Protein AF-A0A8T5U6V3-F1 (afdb_monomer_lite)

pLDDT: mean 92.37, std 10.07, range [37.41, 98.56]

Secondary structure (DSSP, 8-state):
-------TT--GGGGSPPPP-S-TT--EEEEEEEEETTTTEEEEEEEEEEGGGTEEEEEEEEE-SS-EEEEEE--B--S--S-HHHHTEETTEEEEEEETTTEEEEEEE-SS-EEEEEEEE-S--EEEEEEEETTEEEEEE--EE-

Structure (mmCIF, N/CA/C/O backbone):
data_AF-A0A8T5U6V3-F1
#
_entry.id   AF-A0A8T5U6V3-F1
#
loop_
_atom_site.group_PDB
_atom_site.id
_atom_site.type_symbol
_atom_site.label_atom_id
_atom_site.label_alt_id
_atom_site.label_comp_id
_atom_site.label_asym_id
_atom_site.label_entity_id
_atom_site.label_seq_id
_atom_site.pdbx_PDB_ins_code
_atom_site.Cartn_x
_atom_site.Cartn_y
_atom_site.Cartn_z
_atom_site.occupancy
_atom_site.B_iso_or_equiv
_atom_site.auth_seq_id
_atom_site.auth_comp_id
_atom_site.auth_asym_id
_atom_site.auth_atom_id
_atom_site.pdbx_PDB_model_num
ATOM 1 N N . MET A 1 1 ? 6.160 -27.492 10.915 1.00 37.41 1 MET A N 1
ATOM 2 C CA . MET A 1 1 ? 6.694 -26.455 10.007 1.00 37.41 1 MET A CA 1
ATOM 3 C C . MET A 1 1 ? 5.901 -26.515 8.714 1.00 37.41 1 MET A C 1
ATOM 5 O O . MET A 1 1 ? 6.101 -27.437 7.934 1.00 37.41 1 MET A O 1
ATOM 9 N N . GLY A 1 2 ? 4.914 -25.631 8.553 1.00 46.41 2 GLY A N 1
ATOM 10 C CA . GLY A 1 2 ? 4.163 -25.523 7.300 1.00 46.41 2 GLY A CA 1
ATOM 11 C C . GLY A 1 2 ? 5.072 -24.944 6.221 1.00 46.41 2 GLY A C 1
ATOM 12 O O . GLY A 1 2 ? 5.841 -24.030 6.509 1.00 46.41 2 GLY A O 1
ATOM 13 N N . LYS A 1 3 ? 5.036 -25.505 5.009 1.00 48.56 3 LYS A N 1
ATOM 14 C CA . LYS A 1 3 ? 5.739 -24.933 3.854 1.00 48.56 3 LYS A CA 1
ATOM 15 C C . LYS A 1 3 ? 5.296 -23.475 3.692 1.00 48.56 3 LYS A C 1
ATOM 17 O O . LYS A 1 3 ? 4.099 -23.208 3.781 1.00 48.56 3 LYS A O 1
ATOM 22 N N . SER A 1 4 ? 6.240 -22.560 3.475 1.00 62.56 4 SER A N 1
ATOM 23 C CA . SER A 1 4 ? 5.931 -21.182 3.089 1.00 62.56 4 SER A CA 1
ATOM 24 C C . SER A 1 4 ? 5.069 -21.232 1.831 1.00 62.56 4 SER A C 1
ATOM 26 O O . SER A 1 4 ? 5.498 -21.754 0.800 1.00 62.56 4 SER A O 1
ATOM 28 N N . TYR A 1 5 ? 3.821 -20.794 1.952 1.00 67.81 5 TYR A N 1
ATOM 29 C CA . TYR A 1 5 ? 2.895 -20.739 0.835 1.00 67.81 5 TYR A CA 1
ATOM 30 C C . TYR A 1 5 ? 3.343 -19.619 -0.108 1.00 67.81 5 TYR A C 1
ATOM 32 O O . TYR A 1 5 ? 3.463 -18.478 0.324 1.00 67.81 5 TYR A O 1
ATOM 40 N N . LEU A 1 6 ? 3.596 -19.957 -1.373 1.00 77.44 6 LEU A N 1
ATOM 41 C CA . LEU A 1 6 ? 3.764 -18.992 -2.455 1.00 77.44 6 LEU A CA 1
ATOM 42 C C . LEU A 1 6 ? 2.505 -19.033 -3.324 1.00 77.44 6 LEU A C 1
ATOM 4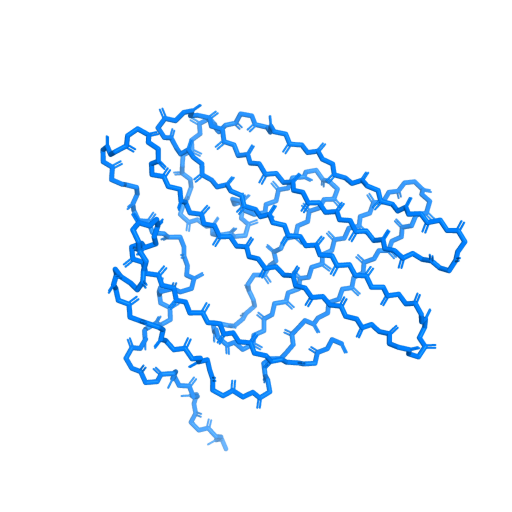4 O O . LEU A 1 6 ? 2.065 -20.136 -3.674 1.00 77.44 6 LEU A O 1
ATOM 48 N N . PRO A 1 7 ? 1.917 -17.882 -3.680 1.00 81.00 7 PRO A N 1
ATOM 49 C CA . PRO A 1 7 ? 0.787 -17.868 -4.591 1.00 81.00 7 PRO A CA 1
ATOM 50 C C . PRO A 1 7 ? 1.151 -18.472 -5.961 1.00 81.00 7 PRO A C 1
ATOM 52 O O . PRO A 1 7 ? 2.254 -18.242 -6.463 1.00 81.00 7 PRO A O 1
ATOM 55 N N . PRO A 1 8 ? 0.253 -19.243 -6.601 1.00 82.44 8 PRO A N 1
ATOM 56 C CA . PRO A 1 8 ? 0.505 -19.805 -7.922 1.00 82.44 8 PRO A CA 1
ATOM 57 C C . PRO A 1 8 ? 0.874 -18.732 -8.952 1.00 82.44 8 PRO A C 1
ATOM 59 O O . PRO A 1 8 ? 0.129 -17.777 -9.166 1.00 82.44 8 PRO A O 1
ATOM 62 N N . GLY A 1 9 ? 2.012 -18.919 -9.624 1.00 85.88 9 GLY A N 1
ATOM 63 C CA . GLY A 1 9 ? 2.479 -18.005 -10.668 1.00 85.88 9 GLY A CA 1
ATOM 64 C C . GLY A 1 9 ? 3.015 -16.666 -10.156 1.00 85.88 9 GLY A C 1
ATOM 65 O O . GLY A 1 9 ? 3.125 -15.748 -10.962 1.00 85.88 9 GLY A O 1
ATOM 66 N N . LEU A 1 10 ? 3.319 -16.556 -8.858 1.00 90.00 10 LEU A N 1
ATOM 67 C CA . LEU A 1 10 ? 4.006 -15.411 -8.261 1.00 90.00 10 LEU A CA 1
ATOM 68 C C . LEU A 1 10 ? 5.283 -15.863 -7.535 1.00 90.00 10 LEU A C 1
ATOM 70 O O . LEU A 1 10 ? 5.359 -16.959 -6.974 1.00 90.00 10 LEU A O 1
ATOM 74 N N . ASP A 1 11 ? 6.282 -14.993 -7.550 1.00 92.81 11 ASP A N 1
ATOM 75 C CA . ASP A 1 11 ? 7.527 -15.059 -6.795 1.00 92.81 11 ASP A CA 1
ATOM 76 C C . ASP A 1 11 ? 7.529 -13.955 -5.733 1.00 92.81 11 ASP A C 1
ATOM 78 O O . ASP A 1 11 ? 6.965 -12.890 -5.950 1.00 92.81 11 ASP A O 1
ATOM 82 N N . ASN A 1 12 ? 8.201 -14.155 -4.596 1.00 93.31 12 ASN A N 1
ATOM 83 C CA . ASN A 1 12 ? 8.278 -13.141 -3.530 1.00 93.31 12 ASN A CA 1
ATOM 84 C C . ASN A 1 12 ? 8.711 -11.751 -4.022 1.00 93.31 12 ASN A C 1
ATOM 86 O O . ASN A 1 12 ? 8.335 -10.748 -3.422 1.00 93.31 12 ASN A O 1
ATOM 90 N N . ARG A 1 13 ? 9.511 -11.686 -5.093 1.00 93.50 13 ARG A N 1
ATOM 91 C CA . ARG A 1 13 ? 9.951 -10.422 -5.690 1.00 93.50 13 ARG A CA 1
ATOM 92 C C . ARG A 1 13 ? 8.830 -9.652 -6.383 1.00 93.50 13 ARG A C 1
ATOM 94 O O . ARG A 1 13 ? 8.981 -8.446 -6.510 1.00 93.50 13 ARG A O 1
ATOM 101 N N . ASP A 1 14 ? 7.737 -10.306 -6.773 1.00 93.69 14 ASP A N 1
ATOM 102 C CA . ASP A 1 14 ? 6.581 -9.645 -7.392 1.00 93.69 14 ASP A CA 1
ATOM 103 C C . ASP A 1 14 ? 5.864 -8.695 -6.412 1.00 93.69 14 ASP A C 1
ATOM 105 O O . ASP A 1 14 ? 5.153 -7.798 -6.845 1.00 93.69 14 ASP A O 1
ATOM 109 N N . GLU A 1 15 ? 6.036 -8.857 -5.092 1.00 94.31 15 GLU A N 1
ATOM 110 C CA . GLU A 1 15 ? 5.501 -7.908 -4.098 1.00 94.31 15 GLU A CA 1
ATOM 111 C C . GLU A 1 15 ? 6.491 -6.786 -3.727 1.00 94.31 15 GLU A C 1
ATOM 113 O O . GLU A 1 15 ? 6.142 -5.828 -3.030 1.00 94.31 15 GLU A O 1
ATOM 118 N N . LEU A 1 16 ? 7.742 -6.901 -4.183 1.00 95.38 16 LEU A N 1
ATOM 119 C CA . LEU A 1 16 ? 8.776 -5.889 -3.994 1.00 95.38 16 LEU A CA 1
ATOM 120 C C . LEU A 1 16 ? 8.689 -4.814 -5.086 1.00 95.38 16 LEU A C 1
ATOM 122 O O . LEU A 1 16 ? 7.799 -4.809 -5.929 1.00 95.38 16 LEU A O 1
ATOM 126 N N . LEU A 1 17 ? 9.620 -3.866 -5.040 1.00 95.56 17 LEU A N 1
ATOM 127 C CA . LEU A 1 17 ? 9.749 -2.832 -6.058 1.00 95.56 17 LEU A CA 1
ATOM 128 C C . LEU A 1 17 ? 10.270 -3.410 -7.375 1.00 95.56 17 LEU A C 1
ATOM 130 O O . LEU A 1 17 ? 11.297 -4.098 -7.398 1.00 95.56 17 LEU A O 1
ATOM 134 N N . HIS A 1 18 ? 9.622 -3.049 -8.479 1.00 94.00 18 HIS A N 1
ATOM 135 C CA . HIS A 1 18 ? 10.061 -3.436 -9.813 1.00 94.00 18 HIS A CA 1
ATOM 136 C C . HIS A 1 18 ? 10.966 -2.382 -10.440 1.00 94.00 18 HIS A C 1
ATOM 138 O O . HIS A 1 18 ? 10.844 -1.184 -10.190 1.00 94.00 18 HIS A O 1
ATOM 144 N N . GLN A 1 19 ? 11.863 -2.828 -11.320 1.00 93.31 19 GLN A N 1
ATOM 145 C CA . GLN A 1 19 ? 12.694 -1.903 -12.080 1.00 93.31 19 GLN A CA 1
ATOM 146 C C . GLN A 1 19 ? 11.818 -1.037 -12.999 1.00 93.31 19 GLN A C 1
ATOM 148 O O . GLN A 1 19 ? 11.071 -1.591 -13.815 1.00 93.31 19 GLN A O 1
ATOM 153 N N . PRO A 1 20 ? 11.905 0.302 -12.898 1.00 93.56 20 PRO A N 1
ATOM 154 C CA . PRO A 1 20 ? 11.133 1.187 -13.753 1.00 93.56 20 PRO A CA 1
ATOM 155 C C . PRO A 1 20 ? 11.506 0.999 -15.221 1.00 93.56 20 PRO A C 1
ATOM 157 O O . PRO A 1 20 ? 12.677 0.844 -15.571 1.00 93.56 20 PRO A O 1
ATOM 160 N N . THR A 1 21 ? 10.508 1.053 -16.096 1.00 92.44 21 THR A N 1
ATOM 161 C CA . THR A 1 21 ? 10.751 1.132 -17.543 1.00 92.44 21 THR A CA 1
ATOM 162 C C . THR A 1 21 ? 10.961 2.588 -17.975 1.00 92.44 21 THR A C 1
ATOM 164 O O . THR A 1 21 ? 10.808 3.512 -17.180 1.00 92.44 21 THR A O 1
ATOM 167 N N . ASN A 1 22 ? 11.253 2.816 -19.258 1.00 93.38 22 ASN A N 1
ATOM 168 C CA . ASN A 1 22 ? 11.408 4.165 -19.819 1.00 93.38 22 ASN A CA 1
ATOM 169 C C . ASN A 1 22 ? 10.072 4.883 -20.093 1.00 93.38 22 ASN A C 1
ATOM 171 O O . ASN A 1 22 ? 10.070 6.015 -20.578 1.00 93.38 22 ASN A O 1
ATOM 175 N N . GLU A 1 23 ? 8.925 4.245 -19.840 1.00 92.81 23 GLU A N 1
ATOM 176 C CA . GLU A 1 23 ? 7.626 4.881 -20.048 1.00 92.81 23 GLU A CA 1
ATOM 177 C C . GLU A 1 23 ? 7.435 6.035 -19.059 1.00 92.81 23 GLU A C 1
ATOM 179 O O . GLU A 1 23 ? 7.471 5.839 -17.846 1.00 92.81 23 GLU A O 1
ATOM 184 N N . LEU A 1 24 ? 7.177 7.248 -19.556 1.00 90.69 24 LEU A N 1
ATOM 185 C CA . LEU A 1 24 ? 7.083 8.454 -18.718 1.00 90.69 24 LEU A CA 1
ATOM 186 C C . LEU A 1 24 ? 6.089 8.308 -17.552 1.00 90.69 24 LEU A C 1
ATOM 188 O O . LEU A 1 24 ? 6.308 8.854 -16.475 1.00 90.69 24 LEU A O 1
ATOM 192 N N . LYS A 1 25 ? 4.997 7.570 -17.769 1.00 91.69 25 LYS A N 1
ATOM 193 C CA . LYS A 1 25 ? 3.935 7.340 -16.782 1.00 91.69 25 LYS A CA 1
ATOM 194 C C . LYS A 1 25 ? 4.022 5.973 -16.099 1.00 91.69 25 LYS A C 1
ATOM 196 O O . LYS A 1 25 ? 3.055 5.582 -15.448 1.00 91.69 25 LYS A O 1
ATOM 201 N N . TRP A 1 26 ? 5.148 5.263 -16.228 1.00 94.12 26 TRP A N 1
ATOM 202 C CA . TRP A 1 26 ? 5.380 4.032 -15.478 1.00 94.12 26 TRP A CA 1
ATOM 203 C C . TRP A 1 26 ? 5.196 4.300 -13.984 1.00 94.12 26 TRP A C 1
ATOM 205 O O . TRP A 1 26 ? 5.721 5.283 -13.448 1.00 94.12 26 TRP A O 1
ATOM 215 N N . ARG A 1 27 ? 4.420 3.442 -13.322 1.00 95.12 27 ARG A N 1
ATOM 216 C CA . ARG A 1 27 ? 4.011 3.644 -11.938 1.00 95.12 27 ARG A CA 1
ATOM 217 C C . ARG A 1 27 ? 3.981 2.324 -11.183 1.00 95.12 27 ARG A C 1
ATOM 219 O O . ARG A 1 27 ? 3.198 1.444 -11.524 1.00 95.12 27 ARG A O 1
ATOM 226 N N . GLU A 1 28 ? 4.741 2.261 -10.097 1.00 96.38 28 GLU A N 1
ATOM 227 C CA . GLU A 1 28 ? 4.567 1.238 -9.065 1.00 96.38 28 GLU A CA 1
ATOM 228 C C . GLU A 1 28 ? 3.434 1.681 -8.137 1.00 96.38 28 GLU A C 1
ATOM 230 O O . GLU A 1 28 ? 3.422 2.839 -7.696 1.00 96.38 28 GLU A O 1
ATOM 235 N N . SER A 1 29 ? 2.467 0.802 -7.866 1.00 96.38 29 SER A N 1
ATOM 236 C CA . SER A 1 29 ? 1.290 1.160 -7.069 1.00 96.38 29 SER A CA 1
ATOM 237 C C . SER A 1 29 ? 0.978 0.130 -5.997 1.00 96.38 29 SER A C 1
ATOM 239 O O . SER A 1 29 ? 0.894 -1.059 -6.278 1.00 96.38 29 SER A O 1
ATOM 241 N N . TYR A 1 30 ? 0.709 0.618 -4.789 1.00 97.75 30 TYR A N 1
ATOM 242 C CA . TYR A 1 30 ? 0.263 -0.194 -3.659 1.00 97.75 30 TYR A CA 1
ATOM 243 C C . TYR A 1 30 ? -1.082 0.327 -3.167 1.00 97.75 30 TYR A C 1
ATOM 245 O O . TYR A 1 30 ? -1.282 1.541 -3.058 1.00 97.75 30 TYR A O 1
ATOM 253 N N . TYR A 1 31 ? -1.995 -0.589 -2.860 1.00 97.56 31 TYR A N 1
ATOM 254 C CA . TYR A 1 31 ? -3.348 -0.277 -2.418 1.00 97.56 31 TYR A CA 1
ATOM 255 C C . TYR A 1 31 ? -3.663 -1.064 -1.155 1.00 97.56 31 TYR A C 1
ATOM 257 O O . TYR A 1 31 ? -3.466 -2.274 -1.106 1.00 97.56 31 TYR A O 1
ATOM 265 N N . PHE A 1 32 ? -4.184 -0.373 -0.148 1.00 98.25 32 PHE A N 1
ATOM 266 C CA . PHE A 1 32 ? -4.630 -0.977 1.099 1.00 98.25 32 PHE A CA 1
ATOM 267 C C . PHE A 1 32 ? -6.031 -0.474 1.400 1.00 98.25 32 PHE A C 1
ATOM 269 O O . PHE A 1 32 ? -6.257 0.732 1.406 1.00 98.25 32 PHE A O 1
ATOM 276 N N . ASN A 1 33 ? -6.955 -1.386 1.673 1.00 98.12 33 ASN A N 1
ATOM 277 C CA . ASN A 1 33 ? -8.305 -1.069 2.124 1.00 98.12 33 ASN A CA 1
ATOM 278 C C . ASN A 1 33 ? -8.567 -1.868 3.395 1.00 98.12 33 ASN A C 1
ATOM 280 O O . ASN A 1 33 ? -8.218 -3.046 3.461 1.00 98.12 33 ASN A O 1
ATOM 284 N N . TRP A 1 34 ? -9.171 -1.240 4.396 1.00 97.81 34 TRP A N 1
ATOM 285 C CA . TRP A 1 34 ? -9.470 -1.905 5.657 1.00 97.81 34 TRP A CA 1
ATOM 286 C C . TRP A 1 34 ? -10.778 -1.404 6.258 1.00 97.81 34 TRP A C 1
ATOM 288 O O . TRP A 1 34 ? -11.187 -0.254 6.071 1.00 97.81 34 TRP A O 1
ATOM 298 N N . ALA A 1 35 ? -11.426 -2.289 7.006 1.00 97.19 35 ALA A N 1
ATOM 299 C CA . ALA A 1 35 ? -12.612 -1.986 7.784 1.00 97.19 35 ALA A CA 1
ATOM 300 C C . ALA A 1 35 ? -12.577 -2.794 9.082 1.00 97.19 35 ALA A C 1
ATOM 302 O O . ALA A 1 35 ? -12.574 -4.022 9.061 1.00 97.19 35 ALA A O 1
ATOM 303 N N . ASP A 1 36 ? -12.567 -2.080 10.197 1.00 95.62 36 ASP A N 1
ATOM 304 C CA . ASP A 1 36 ? -12.770 -2.585 11.543 1.00 95.62 36 ASP A CA 1
ATOM 305 C C . ASP A 1 36 ? -14.193 -2.212 11.970 1.00 95.62 36 ASP A C 1
ATOM 307 O O . ASP A 1 36 ? -14.496 -1.074 12.343 1.00 95.62 36 ASP A O 1
ATOM 311 N N . VAL A 1 37 ? -15.092 -3.185 11.848 1.00 93.19 37 VAL A N 1
ATOM 312 C CA . VAL A 1 37 ? -16.515 -3.002 12.151 1.00 93.19 37 VAL A CA 1
ATOM 313 C C . VAL A 1 37 ? -16.746 -2.850 13.655 1.00 93.19 37 VAL A C 1
ATOM 315 O O . VAL A 1 37 ? -17.647 -2.113 14.051 1.00 93.19 37 VAL A O 1
ATOM 318 N N . GLU A 1 38 ? -15.936 -3.508 14.488 1.00 93.69 38 GLU A N 1
ATOM 319 C CA . GLU A 1 38 ? -16.090 -3.489 15.946 1.00 93.69 38 GLU A CA 1
ATOM 320 C C . GLU A 1 38 ? -15.790 -2.097 16.503 1.00 93.69 38 GLU A C 1
ATOM 322 O O . GLU A 1 38 ? -16.576 -1.556 17.283 1.00 93.69 38 GLU A O 1
ATOM 327 N N . ASN A 1 39 ? -14.703 -1.481 16.034 1.00 93.06 39 ASN A N 1
ATOM 328 C CA . ASN A 1 39 ? -14.308 -0.136 16.448 1.00 93.06 39 ASN A CA 1
ATOM 329 C C . ASN A 1 39 ? -14.889 0.976 15.560 1.00 93.06 39 ASN A C 1
ATOM 331 O O . ASN A 1 39 ? -14.649 2.153 15.827 1.00 93.06 39 ASN A O 1
ATOM 335 N N . LYS A 1 40 ? -15.668 0.627 14.524 1.00 95.31 40 LYS A N 1
ATOM 336 C CA . LYS A 1 40 ? -16.251 1.557 13.537 1.00 95.31 40 LYS A CA 1
ATOM 337 C C . LYS A 1 40 ? -15.198 2.431 12.844 1.00 95.31 40 LYS A C 1
ATOM 339 O O . LYS A 1 40 ? -15.415 3.620 12.607 1.00 95.31 40 LYS A O 1
ATOM 344 N N . ILE A 1 41 ? -14.055 1.837 12.516 1.00 95.94 41 ILE A N 1
ATOM 345 C CA . ILE A 1 41 ? -12.959 2.503 11.811 1.00 95.94 41 ILE A CA 1
ATOM 346 C C . ILE A 1 41 ? -12.839 1.871 10.436 1.00 95.94 41 ILE A C 1
ATOM 348 O O . ILE A 1 41 ? -12.792 0.656 10.292 1.00 95.94 41 ILE A O 1
ATOM 352 N N . SER A 1 42 ? -12.742 2.683 9.397 1.00 97.88 42 SER A N 1
ATOM 353 C CA . SER A 1 42 ? -12.369 2.183 8.075 1.00 97.88 42 SER A CA 1
ATOM 354 C C . SER A 1 42 ? -11.377 3.121 7.430 1.00 97.88 42 SER A C 1
ATOM 356 O O . SER A 1 42 ? -11.130 4.228 7.912 1.00 97.88 42 SER A O 1
ATOM 358 N N . GLY A 1 43 ? -10.765 2.679 6.350 1.00 98.06 43 GLY A N 1
ATOM 359 C CA . GLY A 1 43 ? -9.834 3.524 5.646 1.00 98.06 43 GLY A CA 1
ATOM 360 C C . GLY A 1 43 ? -9.303 2.875 4.400 1.00 98.06 43 GLY A C 1
ATOM 361 O O . GLY A 1 43 ? -9.526 1.695 4.115 1.00 98.06 43 GLY A O 1
ATOM 362 N N . PHE A 1 44 ? -8.591 3.697 3.655 1.00 98.50 44 PHE A N 1
ATOM 363 C CA . PHE A 1 44 ? -7.827 3.219 2.533 1.00 98.50 44 PHE A CA 1
ATOM 364 C C . PHE A 1 44 ? -6.552 4.020 2.379 1.00 98.50 44 PHE A C 1
ATOM 366 O O . PHE A 1 44 ? -6.397 5.147 2.868 1.00 98.50 44 PHE A O 1
ATOM 373 N N . SER A 1 45 ? -5.639 3.426 1.633 1.00 98.44 45 SER A N 1
ATOM 374 C CA . SER A 1 45 ? -4.458 4.094 1.170 1.00 98.44 45 SER A CA 1
ATOM 375 C C . SER A 1 45 ? -4.088 3.672 -0.235 1.00 98.44 45 SER A C 1
ATOM 377 O O . SER A 1 45 ? -4.199 2.504 -0.600 1.00 98.44 45 SER A O 1
ATOM 379 N N . THR A 1 46 ? -3.608 4.644 -1.003 1.00 98.25 46 THR A N 1
ATOM 380 C CA . THR A 1 46 ? -2.998 4.411 -2.304 1.00 98.25 46 THR A CA 1
ATOM 381 C C . THR A 1 46 ? -1.622 5.052 -2.316 1.00 98.25 46 THR A C 1
ATOM 383 O O . THR A 1 46 ? -1.484 6.233 -1.976 1.00 98.25 46 THR A O 1
ATOM 386 N N . ILE A 1 47 ? -0.622 4.292 -2.741 1.00 98.44 47 ILE A N 1
ATOM 387 C CA . ILE A 1 47 ? 0.738 4.770 -2.936 1.00 98.44 47 ILE A CA 1
ATOM 388 C C . ILE A 1 47 ? 1.067 4.664 -4.415 1.00 98.44 47 ILE A C 1
ATOM 390 O O . ILE A 1 47 ? 0.718 3.685 -5.068 1.00 98.44 47 ILE A O 1
ATOM 394 N N . GLY A 1 48 ? 1.719 5.693 -4.938 1.00 97.75 48 GLY A N 1
ATOM 395 C CA . GLY A 1 48 ? 2.266 5.716 -6.282 1.00 97.75 48 GLY A CA 1
ATOM 396 C C . GLY A 1 48 ? 3.718 6.126 -6.266 1.00 97.75 48 GLY A C 1
ATOM 397 O O . GLY A 1 48 ? 4.052 7.166 -5.706 1.00 97.75 48 GLY A O 1
ATOM 398 N N . ILE A 1 49 ? 4.575 5.365 -6.927 1.00 97.88 49 ILE A N 1
ATOM 399 C CA . ILE A 1 49 ? 5.946 5.777 -7.217 1.00 97.88 49 ILE A CA 1
ATOM 400 C C . ILE A 1 49 ? 6.011 5.992 -8.726 1.00 97.88 49 ILE A C 1
ATOM 402 O O . ILE A 1 49 ? 5.745 5.062 -9.482 1.00 97.88 49 ILE A O 1
ATOM 406 N N . VAL A 1 50 ? 6.332 7.214 -9.159 1.00 96.94 50 VAL A N 1
ATOM 407 C CA . VAL A 1 50 ? 6.414 7.602 -10.577 1.00 96.94 50 VAL A CA 1
ATOM 408 C C . VAL A 1 50 ? 7.830 8.116 -10.860 1.00 96.94 50 VAL A C 1
ATOM 410 O O . VAL A 1 50 ? 8.076 9.327 -10.825 1.00 96.94 50 VAL A O 1
ATOM 413 N N . PRO A 1 51 ? 8.798 7.209 -11.087 1.00 96.44 51 PRO A N 1
ATOM 414 C CA . PRO A 1 51 ? 10.219 7.545 -11.105 1.00 96.44 51 PRO A CA 1
ATOM 415 C 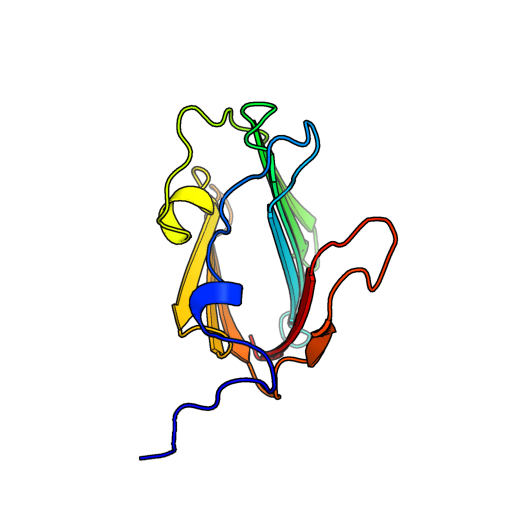C . PRO A 1 51 ? 10.594 8.508 -12.220 1.00 96.44 51 PRO A C 1
ATOM 417 O O . PRO A 1 51 ? 11.307 9.474 -11.980 1.00 96.44 51 PRO A O 1
ATOM 420 N N . ASN A 1 52 ? 10.026 8.313 -13.410 1.00 95.75 52 ASN A N 1
ATOM 421 C CA . ASN A 1 52 ? 10.315 9.142 -14.581 1.00 95.75 52 ASN A CA 1
ATOM 422 C C . ASN A 1 52 ? 9.741 10.567 -14.474 1.00 95.75 52 ASN A C 1
ATOM 424 O O . ASN A 1 52 ? 10.093 11.435 -15.267 1.00 95.75 52 ASN A O 1
ATOM 428 N N . GLU A 1 53 ? 8.887 10.824 -13.477 1.00 96.56 53 GLU A N 1
ATOM 429 C CA . GLU A 1 53 ? 8.404 12.161 -13.114 1.00 96.56 53 GLU A CA 1
ATOM 430 C C . GLU A 1 53 ? 9.012 12.676 -11.799 1.00 96.56 53 GLU A C 1
ATOM 432 O O . GLU A 1 53 ? 8.581 13.710 -11.291 1.00 96.56 53 GLU A O 1
ATOM 437 N N . ASN A 1 54 ? 9.993 11.966 -11.229 1.00 96.31 54 ASN A N 1
ATOM 438 C CA . ASN A 1 54 ? 10.652 12.303 -9.966 1.00 96.31 54 ASN A CA 1
ATOM 439 C C . ASN A 1 54 ? 9.663 12.596 -8.828 1.00 96.31 54 ASN A C 1
ATOM 441 O O . ASN A 1 54 ? 9.846 13.542 -8.055 1.00 96.31 54 ASN A O 1
ATOM 445 N N . ARG A 1 55 ? 8.597 11.794 -8.703 1.00 97.06 55 ARG A N 1
ATOM 446 C CA . ARG A 1 55 ? 7.594 11.979 -7.647 1.00 97.06 55 ARG A CA 1
ATOM 447 C C . ARG A 1 55 ? 7.093 10.673 -7.056 1.00 97.06 55 ARG A C 1
ATOM 449 O O . ARG A 1 55 ? 7.044 9.631 -7.710 1.00 97.06 55 ARG A O 1
ATOM 456 N N . ARG A 1 56 ? 6.665 10.764 -5.802 1.00 97.69 56 ARG A N 1
ATOM 457 C CA . ARG A 1 56 ? 5.820 9.768 -5.146 1.00 97.69 56 ARG A CA 1
ATOM 458 C C . ARG A 1 56 ? 4.515 10.425 -4.739 1.00 97.69 56 ARG A C 1
ATOM 460 O O . ARG A 1 56 ? 4.464 11.635 -4.567 1.00 97.69 56 ARG A O 1
ATOM 467 N N . GLU A 1 57 ? 3.487 9.625 -4.544 1.00 98.19 57 GLU A N 1
ATOM 468 C CA . GLU A 1 57 ? 2.159 10.047 -4.129 1.00 98.19 57 GLU A CA 1
ATOM 469 C C . GLU A 1 57 ? 1.700 9.138 -2.994 1.00 98.19 57 GLU A C 1
ATOM 471 O O . GLU A 1 57 ? 1.765 7.917 -3.105 1.00 98.19 57 GLU A O 1
ATOM 476 N N . PHE A 1 58 ? 1.260 9.744 -1.898 1.00 98.56 58 PHE A N 1
ATOM 477 C CA . PHE A 1 58 ? 0.741 9.055 -0.727 1.00 98.56 58 PHE A CA 1
ATOM 478 C C . PHE A 1 58 ? -0.622 9.637 -0.392 1.00 98.56 58 PHE A C 1
ATOM 480 O O . PHE A 1 58 ? -0.726 10.808 -0.018 1.00 98.56 58 PHE A O 1
ATOM 487 N N . VAL A 1 59 ? -1.647 8.800 -0.496 1.00 98.50 59 VAL A N 1
ATOM 488 C CA . VAL A 1 59 ? -3.009 9.092 -0.053 1.00 98.50 59 VAL A CA 1
ATOM 489 C C . VAL A 1 59 ? -3.321 8.134 1.084 1.00 98.50 59 VAL A C 1
ATOM 491 O O . VAL A 1 59 ? -3.196 6.924 0.914 1.00 98.50 59 VAL A O 1
ATOM 494 N N . PHE A 1 60 ? -3.718 8.654 2.236 1.00 98.56 60 PHE A N 1
ATOM 495 C CA . PHE A 1 60 ? -4.164 7.866 3.381 1.00 98.56 60 PHE A CA 1
ATOM 496 C C . PHE A 1 60 ? -5.367 8.554 4.015 1.00 98.56 60 PHE A C 1
ATOM 498 O O . PHE A 1 60 ? -5.287 9.725 4.400 1.00 98.56 60 PHE A O 1
ATOM 505 N N . LEU A 1 61 ? -6.487 7.840 4.079 1.00 98.19 61 LEU A N 1
ATOM 506 C CA . LEU A 1 61 ? -7.727 8.313 4.677 1.00 98.19 61 LEU A CA 1
ATOM 507 C C . LEU A 1 61 ? -8.167 7.335 5.763 1.00 98.19 61 LEU A C 1
ATOM 509 O O . LEU A 1 61 ? -8.236 6.130 5.526 1.00 98.19 61 LEU A O 1
ATOM 513 N N . LEU A 1 62 ? -8.510 7.880 6.927 1.00 97.75 62 LEU A N 1
ATOM 514 C CA . LEU A 1 62 ? -9.238 7.178 7.978 1.00 97.75 62 LEU A CA 1
ATOM 515 C C . LEU A 1 62 ? -10.612 7.808 8.135 1.00 97.75 62 LEU A C 1
ATOM 517 O O . LEU A 1 62 ? -10.726 9.027 8.276 1.00 97.75 62 LEU A O 1
ATOM 521 N N . PHE A 1 63 ? -11.625 6.960 8.169 1.00 97.69 63 PHE A N 1
ATOM 522 C CA . PHE A 1 63 ? -12.988 7.292 8.537 1.00 97.69 63 PHE A CA 1
ATOM 523 C C . PHE A 1 63 ? -13.212 6.805 9.965 1.00 97.69 63 PHE A C 1
ATOM 525 O O . PHE A 1 63 ? -13.143 5.603 10.234 1.00 97.69 63 PHE A O 1
ATOM 532 N N . LEU A 1 64 ? -13.424 7.750 10.875 1.00 94.88 64 LEU A N 1
ATOM 533 C CA . LEU A 1 64 ? -13.795 7.514 12.266 1.00 94.88 64 LEU A CA 1
ATOM 534 C C . LEU A 1 64 ? -15.274 7.877 12.437 1.00 94.88 64 LEU A C 1
ATOM 536 O O . LEU A 1 64 ? -15.866 8.530 11.579 1.00 94.88 64 LEU A O 1
ATOM 540 N N . GLU A 1 65 ? -15.870 7.487 13.561 1.00 93.44 65 GLU A N 1
ATOM 541 C CA . GLU A 1 65 ? -17.299 7.708 13.815 1.00 93.44 65 GLU A CA 1
ATOM 542 C C . GLU A 1 65 ? -17.711 9.194 13.760 1.00 93.44 65 GLU A C 1
ATOM 544 O O . GLU A 1 65 ? -18.793 9.517 13.273 1.00 93.44 65 GLU A O 1
ATOM 549 N N . ASP A 1 66 ? -16.849 10.105 14.221 1.00 93.62 66 ASP A N 1
ATOM 550 C CA . ASP A 1 66 ? -17.132 11.540 14.348 1.00 93.62 66 ASP A CA 1
ATOM 551 C C . ASP A 1 66 ? -16.385 12.428 13.338 1.00 93.62 66 ASP A C 1
ATOM 553 O O . ASP A 1 66 ? -16.720 13.605 13.178 1.00 93.62 66 ASP A O 1
ATOM 557 N N . ARG A 1 67 ? -15.342 11.907 12.682 1.00 94.94 67 ARG A N 1
ATOM 558 C CA . ARG A 1 67 ? -14.468 12.690 11.800 1.00 94.94 67 ARG A CA 1
ATOM 559 C C . ARG A 1 67 ? -13.670 11.820 10.839 1.00 94.94 67 ARG A C 1
ATOM 561 O O . ARG A 1 67 ? -13.541 10.618 11.022 1.00 94.94 67 ARG A O 1
ATOM 568 N N . ASN A 1 68 ? -13.014 12.476 9.886 1.00 96.06 68 ASN A N 1
ATOM 569 C CA . ASN A 1 68 ? -12.026 11.838 9.022 1.00 96.06 68 ASN A CA 1
ATOM 570 C C . ASN A 1 68 ? -10.630 12.396 9.297 1.00 96.06 68 ASN A C 1
ATOM 572 O O . ASN A 1 68 ? -10.470 13.596 9.529 1.00 96.06 68 ASN A O 1
ATOM 576 N N . GLU A 1 69 ? -9.616 11.542 9.198 1.00 96.56 69 GLU A N 1
ATOM 577 C CA . GLU A 1 69 ? -8.222 11.971 9.103 1.00 96.56 69 GLU A CA 1
ATOM 578 C C . GLU A 1 69 ? -7.744 11.782 7.668 1.00 96.56 69 GLU A C 1
ATOM 580 O O . GLU A 1 69 ? -7.885 10.707 7.086 1.00 96.56 69 GLU A O 1
ATOM 585 N N . VAL A 1 70 ? -7.168 12.837 7.096 1.00 97.00 70 VAL A N 1
ATOM 586 C CA . VAL A 1 70 ? -6.670 12.834 5.719 1.00 97.00 70 VAL A CA 1
ATOM 587 C C . VAL A 1 70 ? -5.189 13.167 5.735 1.00 97.00 70 VAL A C 1
ATOM 589 O O . VAL A 1 70 ? -4.767 14.201 6.259 1.00 97.00 70 VAL A O 1
ATOM 592 N N . TYR A 1 71 ? -4.389 12.305 5.120 1.00 97.56 71 TYR A N 1
ATOM 593 C CA . TYR A 1 71 ? -2.979 12.542 4.874 1.00 97.56 71 TYR A CA 1
ATOM 594 C C . TYR A 1 71 ? -2.687 12.400 3.383 1.00 97.56 71 TYR A C 1
ATOM 596 O O . TYR A 1 71 ? -2.747 11.309 2.821 1.00 97.56 71 TYR A O 1
ATOM 604 N N . TYR A 1 72 ? -2.357 13.529 2.757 1.00 97.75 72 TYR A N 1
ATOM 605 C CA . TYR A 1 72 ? -1.949 13.604 1.360 1.00 97.75 72 TYR A CA 1
ATOM 606 C C . TYR A 1 72 ? -0.563 14.230 1.244 1.00 97.75 72 TYR A C 1
ATOM 608 O O . TYR A 1 72 ? -0.310 15.310 1.804 1.00 97.75 72 TYR A O 1
ATOM 616 N N . LYS A 1 73 ? 0.336 13.562 0.519 1.00 97.88 73 LYS A N 1
ATOM 617 C CA . LYS A 1 73 ? 1.659 14.087 0.171 1.00 97.88 73 LYS A CA 1
ATOM 618 C C . LYS A 1 73 ? 2.096 13.627 -1.210 1.00 97.88 73 LYS A C 1
ATOM 620 O O . LYS A 1 73 ? 2.023 12.445 -1.518 1.00 97.88 73 LYS A O 1
ATOM 625 N N . GLU A 1 74 ? 2.696 14.555 -1.949 1.00 97.50 74 GLU A N 1
ATOM 626 C CA . GLU A 1 74 ? 3.453 14.267 -3.166 1.00 97.50 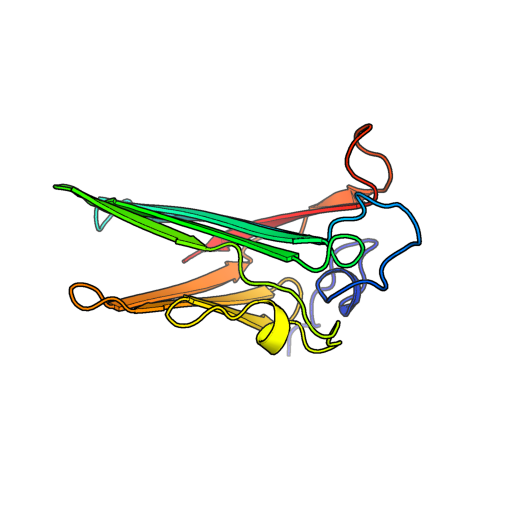74 GLU A CA 1
ATOM 627 C C . GLU A 1 74 ? 4.920 14.677 -2.992 1.00 97.50 74 GLU A C 1
ATOM 629 O O . GLU A 1 74 ? 5.326 15.752 -3.440 1.00 97.50 74 GLU A O 1
ATOM 634 N N . PRO A 1 75 ? 5.729 13.917 -2.232 1.00 96.62 75 PRO A N 1
ATOM 635 C CA . PRO A 1 75 ? 7.135 14.253 -2.094 1.00 96.62 75 PRO A CA 1
ATOM 636 C C . PRO A 1 75 ? 7.877 13.995 -3.417 1.00 96.62 75 PRO A C 1
ATOM 638 O O . PRO A 1 75 ? 7.563 13.027 -4.120 1.00 96.62 75 PRO A O 1
ATOM 641 N N . PRO A 1 76 ? 8.911 14.793 -3.731 1.00 96.81 76 PRO A N 1
ATOM 642 C CA . PRO A 1 76 ? 9.797 14.470 -4.836 1.00 96.81 76 PRO A CA 1
ATOM 643 C C . PRO A 1 76 ? 10.487 13.121 -4.585 1.00 96.81 76 PRO A C 1
ATOM 645 O O . PRO A 1 76 ? 10.781 12.748 -3.441 1.00 96.81 76 PRO A O 1
ATOM 648 N N . LEU A 1 77 ? 10.746 12.395 -5.666 1.00 95.50 77 LEU A N 1
ATOM 649 C CA . LEU A 1 77 ? 11.640 11.250 -5.689 1.00 95.50 77 LEU A CA 1
ATOM 650 C C . LEU A 1 77 ? 13.002 11.739 -6.174 1.00 95.50 77 LEU A C 1
ATOM 652 O O . LEU A 1 77 ? 13.130 12.137 -7.325 1.00 95.50 77 LEU A O 1
ATOM 656 N N . GLN A 1 78 ? 13.987 11.763 -5.278 1.00 87.12 78 GLN A N 1
ATOM 657 C CA . GLN A 1 78 ? 15.350 12.167 -5.629 1.00 87.12 78 GLN A CA 1
ATOM 658 C C . GLN A 1 78 ? 16.108 11.005 -6.269 1.00 87.12 78 GLN A C 1
ATOM 660 O O . GLN A 1 78 ? 16.676 11.160 -7.342 1.00 87.12 78 GLN A O 1
ATOM 665 N N . GLU A 1 79 ? 16.062 9.840 -5.624 1.00 89.06 79 GLU A N 1
ATOM 666 C CA . GLU A 1 79 ? 16.722 8.618 -6.070 1.00 89.06 79 GLU A CA 1
ATOM 667 C C . GLU A 1 79 ? 15.750 7.446 -5.933 1.00 89.06 79 GLU A C 1
ATOM 669 O O . GLU A 1 79 ? 14.931 7.409 -5.007 1.00 89.06 79 GLU A O 1
ATOM 674 N N . TYR A 1 80 ? 15.801 6.520 -6.891 1.00 92.75 80 TYR A N 1
ATOM 675 C CA . TYR A 1 80 ? 15.013 5.297 -6.843 1.00 92.75 80 TYR A CA 1
ATOM 676 C C . TYR A 1 80 ? 15.762 4.255 -6.015 1.00 92.75 80 TYR A C 1
ATOM 678 O O . TYR A 1 80 ? 16.808 3.760 -6.432 1.00 92.75 80 TYR A O 1
ATOM 686 N N . GLU A 1 81 ? 15.209 3.920 -4.856 1.00 93.44 81 GLU A N 1
ATOM 687 C CA . GLU A 1 81 ? 15.781 2.922 -3.958 1.00 93.44 81 GLU A CA 1
ATOM 688 C C . GLU A 1 81 ? 15.188 1.539 -4.212 1.00 93.44 81 GLU A C 1
ATOM 690 O O . GLU A 1 81 ? 14.038 1.407 -4.624 1.00 93.44 81 GLU A O 1
ATOM 695 N N . THR A 1 82 ? 15.965 0.495 -3.925 1.00 91.56 82 THR A N 1
ATOM 696 C CA . THR A 1 82 ? 15.501 -0.900 -4.063 1.00 91.56 82 THR A CA 1
ATOM 697 C C . THR A 1 82 ? 14.787 -1.423 -2.816 1.00 91.56 82 THR A C 1
ATOM 699 O O . THR A 1 82 ? 14.060 -2.413 -2.893 1.00 91.56 82 THR A O 1
ATOM 702 N N . ASP A 1 83 ? 14.946 -0.753 -1.670 1.00 95.19 83 ASP A N 1
ATOM 703 C CA . ASP A 1 83 ? 14.244 -1.106 -0.438 1.00 95.19 83 ASP A CA 1
ATOM 704 C C . ASP A 1 83 ? 12.810 -0.551 -0.448 1.00 95.19 83 ASP A C 1
ATOM 706 O O . ASP A 1 83 ? 12.572 0.655 -0.303 1.00 95.19 83 ASP A O 1
ATOM 710 N N . VAL A 1 84 ? 11.841 -1.463 -0.569 1.00 96.31 84 VAL A N 1
ATOM 711 C CA . VAL A 1 84 ? 10.403 -1.164 -0.530 1.00 96.31 84 VAL A CA 1
ATOM 712 C C . VAL A 1 84 ? 10.003 -0.385 0.726 1.00 96.31 84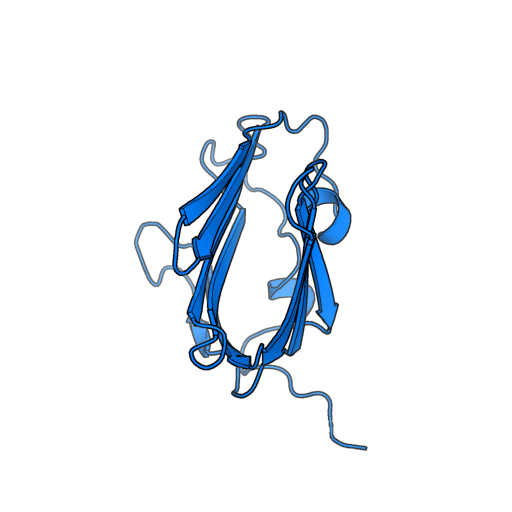 VAL A C 1
ATOM 714 O O . VAL A 1 84 ? 9.221 0.560 0.644 1.00 96.31 84 VAL A O 1
ATOM 717 N N . ASN A 1 85 ? 10.599 -0.678 1.882 1.00 96.88 85 ASN A N 1
ATOM 718 C CA . ASN A 1 85 ? 10.241 -0.042 3.150 1.00 96.88 85 ASN A CA 1
ATOM 719 C C . ASN A 1 85 ? 10.744 1.407 3.235 1.00 96.88 85 ASN A C 1
ATOM 721 O O . ASN A 1 85 ? 10.142 2.243 3.915 1.00 96.88 85 ASN A O 1
ATOM 725 N N . VAL A 1 86 ? 11.841 1.722 2.541 1.00 95.81 86 VAL A N 1
ATOM 726 C CA . VAL A 1 86 ? 12.338 3.098 2.391 1.00 95.81 86 VAL A CA 1
ATOM 727 C C . VAL A 1 86 ? 11.438 3.869 1.428 1.00 95.81 86 VAL A C 1
ATOM 729 O O . VAL A 1 86 ? 11.002 4.986 1.731 1.00 95.81 86 VAL A O 1
ATOM 732 N N . MET A 1 87 ? 11.105 3.258 0.291 1.00 96.81 87 MET A N 1
ATOM 733 C CA . MET A 1 87 ? 10.301 3.895 -0.751 1.00 96.81 87 MET A CA 1
ATOM 734 C C . MET A 1 87 ? 8.858 4.148 -0.320 1.00 96.81 87 MET A C 1
ATOM 736 O O . MET A 1 87 ? 8.304 5.197 -0.665 1.00 96.81 87 MET A O 1
ATOM 740 N N . LEU A 1 88 ? 8.285 3.265 0.501 1.00 97.69 88 LEU A N 1
ATOM 741 C CA . LEU A 1 88 ? 6.932 3.370 1.053 1.00 97.69 88 LEU A CA 1
ATOM 742 C C . LEU A 1 88 ? 6.882 4.080 2.418 1.00 97.69 88 LEU A C 1
ATOM 744 O O . LEU A 1 88 ? 5.978 3.863 3.224 1.00 97.69 88 LEU A O 1
ATOM 748 N N . LYS A 1 89 ? 7.826 4.986 2.686 1.00 97.44 89 LYS A N 1
ATOM 749 C CA . LYS A 1 89 ? 7.807 5.852 3.870 1.00 97.44 89 LYS A CA 1
ATOM 750 C C . LYS A 1 89 ? 7.711 7.326 3.490 1.00 97.44 89 LYS A C 1
ATOM 752 O O . LYS A 1 89 ? 8.491 7.844 2.686 1.00 97.44 89 LYS A O 1
ATOM 757 N N . CYS A 1 90 ? 6.789 8.035 4.140 1.00 96.62 90 CYS A N 1
ATOM 758 C CA . CYS A 1 90 ? 6.612 9.477 4.011 1.00 96.62 90 CYS A CA 1
ATOM 759 C C . CYS A 1 90 ? 6.299 10.119 5.370 1.00 96.62 90 CYS A C 1
ATOM 761 O O . CYS A 1 90 ? 5.158 10.113 5.825 1.00 96.62 90 CYS A O 1
ATOM 763 N N . LYS A 1 91 ? 7.316 10.721 6.006 1.00 95.44 91 LYS A N 1
ATOM 764 C CA . LYS A 1 91 ? 7.238 11.417 7.309 1.00 95.44 91 LYS A CA 1
ATOM 765 C C . LYS A 1 91 ? 6.490 10.615 8.388 1.00 95.44 91 LYS A C 1
ATOM 767 O O . LYS A 1 91 ? 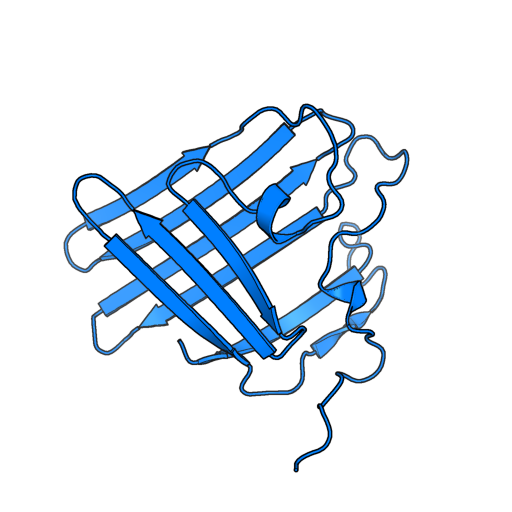7.104 9.846 9.115 1.00 95.44 91 LYS A O 1
ATOM 772 N N . ASN A 1 92 ? 5.182 10.831 8.474 1.00 96.62 92 ASN A N 1
ATOM 773 C CA . ASN A 1 92 ? 4.273 10.344 9.502 1.00 96.62 92 ASN A CA 1
ATOM 774 C C . ASN A 1 92 ? 3.597 9.022 9.134 1.00 96.62 92 ASN A C 1
ATOM 776 O O . ASN A 1 92 ? 2.830 8.506 9.937 1.00 96.62 92 ASN A O 1
ATOM 780 N N . LEU A 1 93 ? 3.824 8.535 7.918 1.00 98.31 93 LEU A N 1
ATOM 781 C CA . LEU A 1 93 ? 3.161 7.388 7.327 1.00 98.31 93 LEU A CA 1
ATOM 782 C C . LEU A 1 93 ? 4.221 6.416 6.805 1.00 98.31 93 LEU A C 1
ATOM 784 O O . LEU A 1 93 ? 5.164 6.838 6.126 1.00 98.31 93 LEU A O 1
ATOM 788 N N . SER A 1 94 ? 4.083 5.131 7.115 1.00 98.31 94 SER A N 1
ATOM 789 C CA . SER A 1 94 ? 4.916 4.082 6.527 1.00 98.31 94 SER A CA 1
ATOM 790 C C . SER A 1 94 ? 4.168 2.777 6.351 1.00 98.31 94 SER A C 1
ATOM 792 O O . SER A 1 94 ? 3.345 2.415 7.190 1.00 98.31 94 SER A O 1
ATOM 794 N N . TYR A 1 95 ? 4.539 2.072 5.288 1.00 98.50 95 TYR A N 1
ATOM 795 C CA . TYR A 1 95 ? 4.113 0.716 4.974 1.00 98.50 95 TYR A CA 1
ATOM 796 C C . TYR A 1 95 ? 5.355 -0.154 5.030 1.00 98.50 95 TYR A C 1
ATOM 798 O O . TYR A 1 95 ? 6.351 0.152 4.372 1.00 98.50 95 TYR A O 1
ATOM 806 N N . LYS A 1 96 ? 5.315 -1.196 5.850 1.00 98.44 96 LYS A N 1
ATOM 807 C CA . LYS A 1 96 ? 6.403 -2.155 5.960 1.00 98.44 96 LYS A CA 1
ATOM 808 C C . LYS A 1 96 ? 5.942 -3.503 5.462 1.00 98.44 96 LYS A C 1
ATOM 810 O O . LYS A 1 96 ? 4.987 -4.062 5.999 1.00 98.44 96 LYS A O 1
ATOM 815 N N . LEU A 1 97 ? 6.661 -4.028 4.485 1.00 98.06 97 LEU A N 1
ATOM 816 C CA . LEU A 1 97 ? 6.534 -5.415 4.093 1.00 98.06 97 LEU A CA 1
ATOM 817 C C . LEU A 1 97 ? 7.322 -6.274 5.086 1.00 98.06 97 LEU A C 1
ATOM 819 O O . LEU A 1 97 ? 8.543 -6.140 5.187 1.00 98.06 97 LEU A O 1
ATOM 823 N N . ILE A 1 98 ? 6.623 -7.132 5.831 1.00 97.94 98 ILE A N 1
ATOM 824 C CA . ILE A 1 98 ? 7.234 -8.012 6.838 1.00 97.94 98 ILE 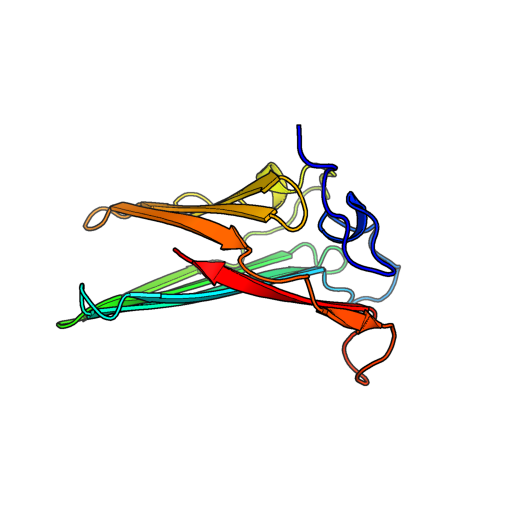A CA 1
ATOM 825 C C . ILE A 1 98 ? 7.538 -9.383 6.237 1.00 97.94 98 ILE A C 1
ATOM 827 O O . ILE A 1 98 ? 8.633 -9.911 6.420 1.00 97.94 98 ILE A O 1
ATOM 831 N N . GLU A 1 99 ? 6.576 -9.960 5.517 1.00 96.19 99 GLU A N 1
ATOM 832 C CA . GLU A 1 99 ? 6.738 -11.238 4.821 1.00 96.19 99 GLU A CA 1
ATOM 833 C C . GLU A 1 99 ? 5.921 -11.214 3.521 1.00 96.19 99 GLU A C 1
ATOM 835 O O . GLU A 1 99 ? 4.706 -10.988 3.600 1.00 96.19 99 GLU A O 1
ATOM 840 N N . PRO A 1 100 ? 6.558 -11.451 2.354 1.00 95.75 100 PRO A N 1
ATOM 841 C CA . PRO A 1 100 ? 5.879 -11.412 1.069 1.00 95.75 100 PRO A CA 1
ATOM 842 C C . PRO A 1 100 ? 4.605 -12.260 1.008 1.00 95.75 100 PRO A C 1
ATOM 844 O O . PRO A 1 100 ? 4.584 -13.398 1.480 1.00 95.75 100 PRO A O 1
ATOM 847 N N . PHE A 1 101 ? 3.543 -11.689 0.446 1.00 95.12 101 PHE A N 1
ATOM 848 C CA . PHE A 1 101 ? 2.198 -12.242 0.277 1.00 95.12 101 PHE A CA 1
ATOM 849 C C . PHE A 1 101 ? 1.535 -12.718 1.565 1.00 95.12 101 PHE A C 1
ATOM 851 O O . PHE A 1 101 ? 0.612 -13.536 1.541 1.00 95.12 101 PHE A O 1
ATOM 858 N N . LYS A 1 102 ? 2.014 -12.228 2.710 1.00 95.44 102 LYS A N 1
ATOM 859 C CA . LYS A 1 102 ? 1.556 -12.714 4.004 1.00 95.44 102 LYS A CA 1
ATOM 860 C C . LYS A 1 102 ? 1.328 -11.608 5.003 1.00 95.44 102 LYS A C 1
ATOM 862 O O . LYS A 1 102 ? 0.268 -11.614 5.621 1.00 95.44 102 LYS A O 1
ATOM 867 N N . LYS A 1 103 ? 2.285 -10.697 5.190 1.00 97.69 103 LYS A N 1
ATOM 868 C CA . LYS A 1 103 ? 2.240 -9.765 6.317 1.00 97.69 103 LYS A CA 1
ATOM 869 C C . LYS A 1 103 ? 2.769 -8.380 5.981 1.00 97.69 103 LYS A C 1
ATOM 871 O O . LYS A 1 103 ? 3.918 -8.226 5.564 1.00 97.69 103 LYS A O 1
ATOM 876 N N . TRP A 1 104 ? 1.942 -7.387 6.286 1.00 98.56 104 TRP A N 1
ATOM 877 C CA . TRP A 1 104 ? 2.250 -5.968 6.171 1.00 98.56 104 TRP A CA 1
ATOM 878 C C . TRP A 1 104 ? 1.952 -5.240 7.479 1.00 98.56 104 TRP A C 1
ATOM 880 O O . TRP A 1 104 ? 1.006 -5.577 8.187 1.00 98.56 104 TRP A O 1
ATOM 890 N N . GLU A 1 105 ? 2.721 -4.199 7.770 1.00 98.56 105 GLU A N 1
ATOM 891 C CA . GLU A 1 105 ? 2.407 -3.233 8.822 1.00 98.56 105 GLU A CA 1
ATOM 892 C C . GLU A 1 105 ? 2.175 -1.858 8.203 1.00 98.56 105 GLU A C 1
ATOM 894 O O . GLU A 1 105 ? 2.982 -1.383 7.401 1.00 98.56 105 GLU A O 1
ATOM 899 N N . ILE A 1 106 ? 1.096 -1.194 8.609 1.00 98.25 106 ILE A N 1
ATOM 900 C CA . ILE A 1 106 ? 0.816 0.191 8.230 1.00 98.25 106 ILE A CA 1
ATOM 901 C C . ILE A 1 106 ? 0.790 1.020 9.500 1.00 98.25 106 ILE A C 1
ATOM 903 O O . ILE A 1 106 ? 0.004 0.751 10.406 1.00 98.25 106 ILE A O 1
ATOM 907 N N . SER A 1 107 ? 1.632 2.046 9.553 1.00 98.38 107 SER A N 1
ATOM 908 C CA . SER A 1 107 ? 1.716 2.949 10.697 1.00 98.38 107 SER A CA 1
ATOM 909 C C . SER A 1 107 ? 1.509 4.390 10.259 1.00 98.38 107 SER A C 1
ATOM 911 O O . SER A 1 107 ? 2.196 4.875 9.355 1.00 98.38 107 SER A O 1
ATOM 913 N N . TYR A 1 108 ? 0.623 5.091 10.952 1.00 98.12 108 TYR A N 1
ATOM 914 C CA . TYR A 1 108 ? 0.364 6.509 10.783 1.00 98.12 108 TYR A CA 1
ATOM 915 C C . TYR A 1 108 ? 0.375 7.224 12.134 1.00 98.12 108 TYR A C 1
ATOM 917 O O . TYR A 1 108 ? -0.289 6.806 13.081 1.00 98.12 108 TYR A O 1
ATOM 925 N N . LYS A 1 109 ? 1.097 8.343 12.225 1.00 97.62 109 LYS A N 1
ATOM 926 C CA . LYS A 1 109 ? 1.165 9.154 13.444 1.00 97.62 109 LYS A CA 1
ATOM 927 C C . LYS A 1 109 ? 0.937 10.630 13.159 1.00 97.62 109 LYS A C 1
ATOM 929 O O . LYS A 1 109 ? 1.720 11.285 12.474 1.00 97.62 109 LYS A O 1
ATOM 934 N N . SER A 1 110 ? -0.113 11.193 13.735 1.00 95.06 110 SER A N 1
ATOM 935 C CA . SER A 1 110 ? -0.373 12.631 13.751 1.00 95.06 110 SER A CA 1
ATOM 936 C C . SER A 1 110 ? -0.200 13.189 15.166 1.00 95.06 110 SER A C 1
ATOM 938 O O . SER A 1 110 ? 0.188 12.487 16.096 1.00 95.06 110 SER A O 1
ATOM 940 N N . ARG A 1 111 ? -0.481 14.483 15.350 1.00 93.81 111 ARG A N 1
ATOM 941 C CA . ARG A 1 111 ? -0.532 15.079 16.696 1.00 93.81 111 ARG A CA 1
ATOM 942 C C . ARG A 1 111 ? -1.725 14.584 17.520 1.00 93.81 111 ARG A C 1
ATOM 944 O O . ARG A 1 111 ? -1.728 14.777 18.727 1.00 93.81 111 ARG A O 1
ATOM 951 N N . LYS A 1 112 ? -2.749 14.034 16.862 1.00 92.62 112 LYS A N 1
ATOM 952 C CA . LYS A 1 112 ? -4.033 13.669 17.474 1.00 92.62 112 LYS A CA 1
ATOM 953 C C . LYS A 1 112 ? -4.237 12.162 17.573 1.00 92.62 112 LYS A C 1
ATOM 955 O O . LYS A 1 112 ? -4.954 11.723 18.461 1.00 92.62 112 LYS A O 1
ATOM 960 N N . ILE A 1 113 ? -3.666 11.398 16.642 1.00 93.50 113 ILE A N 1
ATOM 961 C CA . ILE A 1 113 ? -3.917 9.964 16.487 1.00 93.50 113 ILE A CA 1
ATOM 962 C C . ILE A 1 113 ? -2.605 9.241 16.229 1.00 93.50 113 ILE A C 1
ATOM 964 O O . ILE A 1 113 ? -1.750 9.716 15.479 1.00 93.50 113 ILE A O 1
ATOM 968 N N . GLU A 1 114 ? -2.496 8.062 16.820 1.00 96.25 114 GLU A N 1
ATOM 969 C CA . GLU A 1 114 ? -1.558 7.031 16.419 1.00 96.25 114 GLU A CA 1
ATOM 970 C C . GLU A 1 114 ? -2.370 5.834 15.927 1.00 96.25 114 GLU A C 1
ATOM 972 O O . GLU A 1 114 ? -3.282 5.376 16.611 1.00 96.25 114 GLU A O 1
ATOM 977 N N . PHE A 1 115 ? -2.083 5.384 14.712 1.00 96.25 115 PHE A N 1
ATOM 978 C CA . PHE A 1 115 ? -2.775 4.299 14.034 1.00 96.25 115 PHE A CA 1
ATOM 979 C C . PHE A 1 115 ? -1.733 3.288 13.581 1.00 96.25 115 PHE A C 1
ATOM 981 O O . PHE A 1 115 ? -0.789 3.649 12.879 1.00 96.25 115 PHE A O 1
ATOM 988 N N . ASN A 1 116 ? -1.907 2.033 13.979 1.00 97.25 116 ASN A N 1
ATOM 989 C CA . ASN A 1 116 ? -1.061 0.931 13.553 1.00 97.25 116 ASN A CA 1
ATOM 990 C C . ASN A 1 116 ? -1.961 -0.260 13.249 1.00 97.25 116 ASN A C 1
ATOM 992 O O . ASN A 1 116 ? -2.732 -0.663 14.117 1.00 97.25 116 ASN A O 1
ATOM 996 N N . ILE A 1 117 ? -1.850 -0.817 12.048 1.00 96.94 117 ILE A N 1
ATOM 997 C CA . ILE A 1 117 ? -2.515 -2.071 11.689 1.00 96.94 117 ILE A CA 1
ATOM 998 C C . ILE A 1 117 ? -1.489 -3.074 11.196 1.00 96.94 117 ILE A C 1
ATOM 1000 O O . ILE A 1 117 ? -0.512 -2.713 10.533 1.00 96.94 117 ILE A O 1
ATOM 1004 N N . THR A 1 118 ? -1.739 -4.336 11.521 1.00 98.25 118 THR A N 1
ATOM 1005 C CA . THR A 1 118 ? -1.005 -5.466 10.966 1.00 98.25 118 THR A CA 1
ATOM 1006 C C . THR A 1 118 ? -1.950 -6.209 10.049 1.00 98.25 118 THR A C 1
ATOM 1008 O O . THR A 1 118 ? -2.886 -6.839 10.518 1.00 98.25 118 THR A O 1
ATOM 1011 N N . PHE A 1 119 ? -1.711 -6.137 8.748 1.00 97.88 119 PHE A N 1
ATOM 1012 C CA . PHE A 1 119 ? -2.477 -6.918 7.794 1.00 97.88 119 PHE A CA 1
ATOM 1013 C C . PHE A 1 119 ? -1.848 -8.303 7.651 1.00 97.88 119 PHE A C 1
ATOM 1015 O O . PHE A 1 119 ? -0.676 -8.416 7.282 1.00 97.88 119 PHE A O 1
ATOM 1022 N N . GLU A 1 120 ? -2.632 -9.346 7.910 1.00 97.56 120 GLU A N 1
ATOM 1023 C CA . GLU A 1 120 ? -2.249 -10.737 7.680 1.00 97.56 120 GLU A CA 1
ATOM 1024 C C . GLU A 1 120 ? -3.162 -11.384 6.641 1.00 97.56 120 GLU A C 1
ATOM 1026 O O . GLU A 1 120 ? -4.387 -11.423 6.770 1.00 97.56 120 GLU A O 1
ATOM 1031 N N . THR A 1 121 ? -2.550 -11.918 5.592 1.00 95.38 121 THR A N 1
ATOM 1032 C CA . THR A 1 121 ? -3.255 -12.544 4.475 1.00 95.38 121 THR A CA 1
ATOM 1033 C C . THR A 1 121 ? -3.944 -13.829 4.937 1.00 95.38 121 THR A C 1
ATOM 1035 O O . THR A 1 121 ? -3.325 -14.704 5.542 1.00 95.38 121 THR A O 1
ATOM 1038 N N . ARG A 1 122 ? -5.241 -13.961 4.636 1.00 94.31 122 ARG A N 1
ATOM 1039 C CA . ARG A 1 122 ? -6.073 -15.110 5.037 1.00 94.31 122 ARG A CA 1
ATOM 1040 C C . ARG A 1 122 ? -6.202 -16.150 3.930 1.00 94.31 122 ARG A C 1
ATOM 1042 O O . ARG A 1 122 ? -6.381 -17.334 4.214 1.00 94.31 122 ARG A O 1
ATOM 1049 N N . PHE A 1 123 ? -6.136 -15.708 2.680 1.00 90.75 123 PHE A N 1
ATOM 1050 C CA . PHE A 1 123 ? -6.318 -16.547 1.504 1.00 90.75 123 PHE A CA 1
ATOM 1051 C C . PHE A 1 123 ? -5.129 -16.415 0.557 1.00 90.75 123 PHE A C 1
ATOM 1053 O O . PHE A 1 123 ? -4.497 -15.365 0.529 1.00 90.75 123 PHE A O 1
ATOM 1060 N N . PRO A 1 124 ? -4.853 -17.442 -0.260 1.00 89.81 124 PRO A N 1
ATOM 1061 C CA . PRO A 1 124 ? -4.060 -17.300 -1.472 1.00 89.81 124 PRO A CA 1
ATOM 1062 C C . PRO A 1 124 ? -4.204 -15.946 -2.171 1.00 89.81 124 PRO A C 1
ATOM 1064 O O . PRO A 1 124 ? -5.312 -15.587 -2.568 1.00 89.81 124 PRO A O 1
ATOM 1067 N N . THR A 1 125 ? -3.093 -15.234 -2.374 1.00 94.06 125 THR A N 1
ATOM 1068 C CA . THR A 1 125 ? -3.071 -14.072 -3.269 1.00 94.06 125 THR A CA 1
ATOM 1069 C C . THR A 1 125 ? -3.552 -14.498 -4.646 1.00 94.06 125 THR A C 1
ATOM 1071 O O . THR A 1 125 ? -3.088 -15.497 -5.204 1.00 94.06 125 THR A O 1
ATOM 1074 N N . PHE A 1 126 ? -4.493 -13.742 -5.190 1.00 93.19 126 PHE A N 1
ATOM 1075 C CA . PHE A 1 126 ? -4.992 -13.962 -6.529 1.00 93.19 126 PHE A CA 1
ATOM 1076 C C . PHE A 1 126 ? -4.150 -13.164 -7.523 1.00 93.19 126 PHE A C 1
ATOM 1078 O O . PHE A 1 126 ? -3.999 -11.954 -7.378 1.00 93.19 126 PHE A O 1
ATOM 1085 N N . ASN A 1 127 ? -3.605 -13.841 -8.532 1.00 92.81 127 ASN A N 1
ATOM 1086 C CA . ASN A 1 127 ? -2.844 -13.216 -9.608 1.00 92.81 127 ASN A CA 1
ATOM 1087 C C . ASN A 1 127 ? -3.753 -13.010 -10.826 1.00 92.81 127 ASN A C 1
ATOM 1089 O O . ASN A 1 127 ? -4.203 -13.982 -11.433 1.00 92.81 127 ASN A O 1
ATOM 1093 N N . PHE A 1 128 ? -3.999 -11.757 -11.207 1.00 90.06 128 PHE A N 1
ATOM 1094 C CA . PHE A 1 128 ? -4.788 -11.421 -12.396 1.00 90.06 128 PHE A CA 1
ATOM 1095 C C . PHE A 1 128 ? -3.976 -11.529 -13.696 1.00 90.06 128 PHE A C 1
ATOM 1097 O O . PHE A 1 128 ? -4.533 -11.374 -14.783 1.00 90.06 128 PHE A O 1
ATOM 1104 N N . GLY A 1 129 ? -2.675 -11.805 -13.597 1.00 84.75 129 GLY A N 1
ATOM 1105 C CA . GLY A 1 129 ? -1.762 -11.911 -14.724 1.00 84.75 129 GLY A CA 1
ATOM 1106 C C . GLY A 1 129 ? -1.359 -10.552 -15.287 1.00 84.75 129 GLY A C 1
ATOM 1107 O O . GLY A 1 129 ? -1.539 -9.503 -14.660 1.00 84.75 129 GLY A O 1
ATOM 1108 N N . THR A 1 130 ? -0.785 -10.585 -16.489 1.00 81.88 130 THR A N 1
ATOM 1109 C CA . THR A 1 130 ? -0.309 -9.391 -17.183 1.00 81.88 130 THR A CA 1
ATOM 1110 C C . THR A 1 130 ? -1.336 -8.851 -18.168 1.00 81.88 130 THR A C 1
ATOM 1112 O O . THR A 1 130 ? -2.091 -9.610 -18.777 1.00 81.88 130 THR A O 1
ATOM 1115 N N . ASN A 1 131 ? -1.368 -7.526 -18.339 1.00 76.62 131 ASN A N 1
ATOM 1116 C CA . ASN A 1 131 ? -2.298 -6.832 -19.243 1.00 76.62 131 ASN A CA 1
ATOM 1117 C C . ASN A 1 131 ? -3.781 -7.168 -18.993 1.00 76.62 131 ASN A C 1
ATOM 1119 O O . ASN A 1 131 ? -4.600 -7.138 -19.915 1.00 76.62 131 ASN A O 1
ATOM 1123 N N . SER A 1 132 ? -4.141 -7.468 -17.741 1.00 67.56 132 SER A N 1
ATOM 1124 C CA . SER A 1 132 ? -5.531 -7.700 -17.323 1.00 67.56 132 SER A CA 1
ATOM 1125 C C . SER A 1 132 ? -6.417 -6.464 -17.538 1.00 67.56 132 SER A C 1
ATOM 1127 O O . SER A 1 132 ? -7.638 -6.575 -17.641 1.00 67.56 132 SER A O 1
ATOM 1129 N N . SER A 1 133 ? -5.802 -5.286 -17.684 1.00 70.75 133 SER A N 1
ATOM 1130 C CA . SER A 1 133 ? -6.428 -4.068 -18.192 1.00 70.75 133 SER A CA 1
ATOM 1131 C C . SER A 1 133 ? -5.447 -3.260 -19.052 1.00 70.75 133 SER A C 1
ATOM 1133 O O . SER A 1 133 ? -4.237 -3.473 -19.005 1.00 70.75 133 SER A O 1
ATOM 1135 N N . LYS A 1 134 ? -5.954 -2.268 -19.803 1.00 63.41 134 LYS A N 1
ATOM 1136 C CA . LYS A 1 134 ? -5.114 -1.333 -20.583 1.00 63.41 134 LYS A CA 1
ATOM 1137 C C . LYS A 1 134 ? -4.151 -0.502 -19.723 1.00 63.41 134 LYS A C 1
ATOM 1139 O O . LYS A 1 134 ? -3.237 0.101 -20.272 1.00 63.41 134 LYS A O 1
ATOM 1144 N N . SER A 1 135 ? -4.391 -0.419 -18.416 1.00 66.00 135 SER A N 1
ATOM 1145 C CA . SER A 1 135 ? -3.632 0.411 -17.477 1.00 66.00 135 SER A CA 1
ATOM 1146 C C . SER A 1 135 ? -2.746 -0.387 -16.523 1.00 66.00 135 SER A C 1
ATOM 1148 O O . SER A 1 135 ? -1.971 0.229 -15.798 1.00 66.00 135 SER A O 1
ATOM 1150 N N . TRP A 1 136 ? -2.863 -1.721 -16.478 1.00 73.06 136 TRP A N 1
ATOM 1151 C CA . TRP A 1 136 ? -2.144 -2.561 -15.515 1.00 73.06 136 TRP A CA 1
ATOM 1152 C C . TRP A 1 136 ? -1.257 -3.564 -16.234 1.00 73.06 136 TRP A C 1
ATOM 1154 O O . TRP A 1 136 ? -1.746 -4.478 -16.900 1.00 73.06 136 TRP A O 1
ATOM 1164 N N . HIS A 1 137 ? 0.054 -3.406 -16.064 1.00 78.31 137 HIS A N 1
ATOM 1165 C CA . HIS A 1 137 ? 1.012 -4.353 -16.614 1.00 78.31 137 HIS A CA 1
ATOM 1166 C C . HIS A 1 137 ? 0.974 -5.691 -15.868 1.00 78.31 137 HIS A C 1
ATOM 1168 O O . HIS A 1 137 ? 1.012 -6.728 -16.518 1.00 78.31 137 HIS A O 1
ATOM 1174 N N . GLN A 1 138 ? 0.825 -5.664 -14.539 1.00 85.94 138 GLN A N 1
ATOM 1175 C CA . GLN A 1 138 ? 0.686 -6.822 -13.651 1.00 85.94 138 GLN A CA 1
ATOM 1176 C C . GLN A 1 138 ? -0.171 -6.410 -12.445 1.00 85.94 138 GLN A C 1
ATOM 1178 O O . GLN A 1 138 ? -0.044 -5.285 -11.960 1.00 85.94 138 GLN A O 1
ATOM 1183 N N . HIS A 1 139 ? -1.075 -7.281 -11.993 1.00 90.88 139 HIS A N 1
ATOM 1184 C CA . HIS A 1 139 ? -1.934 -7.006 -10.839 1.00 90.88 139 HIS A CA 1
ATOM 1185 C C . HIS A 1 139 ? -2.213 -8.282 -10.044 1.00 90.88 139 HIS A C 1
ATOM 1187 O O . HIS A 1 139 ? -2.534 -9.327 -10.612 1.00 90.88 139 HIS A O 1
ATOM 1193 N N . PHE A 1 140 ? -2.126 -8.180 -8.724 1.00 93.75 140 PHE A N 1
ATOM 1194 C CA . PHE A 1 140 ? -2.493 -9.234 -7.793 1.00 93.75 140 PHE A CA 1
ATOM 1195 C C . PHE A 1 140 ? -3.139 -8.625 -6.547 1.00 93.75 140 PHE A C 1
ATOM 1197 O O . PHE A 1 140 ? -2.911 -7.459 -6.224 1.00 93.75 140 PHE A O 1
ATOM 1204 N N . GLU A 1 141 ? -3.955 -9.419 -5.860 1.00 94.69 141 GLU A N 1
ATOM 1205 C CA . GLU A 1 141 ? -4.710 -8.975 -4.690 1.00 94.69 141 GLU A CA 1
ATOM 1206 C C . GLU A 1 141 ? -4.736 -10.054 -3.609 1.00 94.69 141 GLU A C 1
ATOM 1208 O O . GLU A 1 141 ? -4.904 -11.245 -3.885 1.00 94.69 141 GLU A O 1
ATOM 1213 N N . SER A 1 142 ? -4.600 -9.615 -2.361 1.00 94.94 142 SER A N 1
ATOM 1214 C CA . SER A 1 142 ? -4.721 -10.449 -1.171 1.00 94.94 142 SER A CA 1
ATOM 1215 C C . SER A 1 142 ? -5.842 -9.916 -0.292 1.00 94.94 142 SER A C 1
ATOM 1217 O O . SER A 1 142 ? -5.942 -8.714 -0.060 1.00 94.94 142 SER A O 1
ATOM 1219 N N . SER A 1 143 ? -6.639 -10.824 0.266 1.00 95.69 143 SER A N 1
ATOM 1220 C CA . SER A 1 143 ? -7.581 -10.510 1.340 1.00 95.69 143 SER A CA 1
ATOM 1221 C C . SER A 1 143 ? -7.117 -11.139 2.650 1.00 95.69 143 SER A C 1
ATOM 1223 O O . SER A 1 143 ? -6.477 -12.197 2.678 1.00 95.69 143 SER A O 1
ATOM 1225 N N . GLY A 1 144 ? -7.412 -10.463 3.754 1.00 94.94 144 GLY A N 1
ATOM 1226 C CA . GLY A 1 144 ? -6.804 -10.770 5.038 1.00 94.94 144 GLY A CA 1
ATOM 1227 C C . GLY A 1 144 ? -7.589 -10.254 6.227 1.00 94.94 144 GLY A C 1
ATOM 1228 O O . GLY A 1 144 ? -8.731 -9.813 6.096 1.00 94.94 144 GLY A O 1
ATOM 1229 N N . ALA A 1 145 ? -6.957 -10.363 7.385 1.00 95.25 145 ALA A N 1
ATOM 1230 C CA . ALA A 1 145 ? -7.396 -9.776 8.637 1.00 95.25 145 ALA A CA 1
ATOM 1231 C C . ALA A 1 145 ? -6.481 -8.600 9.000 1.00 95.25 145 ALA A C 1
ATOM 1233 O O . ALA A 1 145 ? -5.317 -8.568 8.593 1.00 95.25 145 ALA A O 1
ATOM 1234 N N . ILE A 1 146 ? -7.037 -7.653 9.749 1.00 92.31 146 ILE A N 1
ATOM 1235 C CA . ILE A 1 146 ? -6.337 -6.532 10.388 1.00 92.31 146 ILE A CA 1
ATOM 1236 C C . ILE A 1 146 ? -6.446 -6.653 11.904 1.00 92.31 146 ILE A C 1
ATOM 1238 O O . ILE A 1 146 ? -7.371 -7.373 12.350 1.00 92.31 146 ILE A O 1
#

Foldseek 3Di:
DDPDDDFPPDDLCVQFDDDFDPPQAGKDKDKDWDADPPQRKTWIWMWIDRVSVQWIWIWIWMDHPVDIDTDTDIDGRPDDDRGRQVRQDDVQWTKDDPGRPAWIWIWGDDPVDTDIDIWGFDDRKAWCAACVDPPGRTDIDTDTDD

Sequence (146 aa):
MGKSYLPPGLDNRDELLHQPTNELKWRESYYFNWADVENKISGFSTIGIVPNENRREFVFLLFLEDRNEVYYKEPPLQEYETDVNVMLKCKNLSYKLIEPFKKWEISYKSRKIEFNITFETRFPTFNFGTNSSKSWHQHFESSGAI

Radius of gyration: 15.92 Å; chains: 1; bounding box: 34×42×38 Å